Protein AF-A0A5B2VUS1-F1 (afdb_monomer_lite)

Sequence (107 aa):
GPGLLRALVTHRPDVAVVDVRLPPTFTDEGIRAAIEARAQVPGLPILVLSQYVEQLYARELLSDRAGGVGYMLKDRVSDVTQFVEAVRRVAGGRTAMDPEVISQLLA

Radius of gyration: 12.54 Å; chains: 1; bounding box: 28×36×29 Å

Structure (mmCIF, N/CA/C/O backbone):
data_AF-A0A5B2VUS1-F1
#
_entry.id   AF-A0A5B2VUS1-F1
#
loop_
_atom_site.group_PDB
_atom_site.id
_atom_site.type_symbol
_atom_site.label_atom_id
_atom_site.label_alt_id
_atom_site.label_comp_id
_atom_site.label_asym_id
_atom_site.label_entity_id
_atom_site.label_seq_id
_atom_site.pdbx_PDB_ins_code
_atom_site.Cartn_x
_atom_site.Cartn_y
_atom_site.Cartn_z
_atom_site.occupancy
_atom_site.B_iso_or_equiv
_atom_site.auth_seq_id
_atom_site.auth_comp_id
_atom_site.auth_asym_id
_atom_site.auth_atom_id
_atom_site.pdbx_PDB_model_num
ATOM 1 N N . GLY A 1 1 ? 4.815 -5.946 -9.754 1.00 72.88 1 GLY A N 1
ATOM 2 C CA . GLY A 1 1 ? 5.215 -6.794 -10.900 1.00 72.88 1 GLY A CA 1
ATOM 3 C C . GLY A 1 1 ? 4.182 -7.880 -11.208 1.00 72.88 1 GLY A C 1
ATOM 4 O O . GLY A 1 1 ? 3.244 -8.038 -10.429 1.00 72.88 1 GLY A O 1
ATOM 5 N N . PRO A 1 2 ? 4.350 -8.666 -12.292 1.00 81.69 2 PRO A N 1
ATOM 6 C CA . PRO A 1 2 ? 3.355 -9.644 -12.772 1.00 81.69 2 PRO A CA 1
ATOM 7 C C . PRO A 1 2 ? 2.995 -10.758 -11.776 1.00 81.69 2 PRO A C 1
ATOM 9 O O . PRO A 1 2 ? 1.859 -11.230 -11.752 1.00 81.69 2 PRO A O 1
ATOM 12 N N . GLY A 1 3 ? 3.950 -11.177 -10.937 1.00 93.31 3 GLY A N 1
ATOM 13 C CA . GLY A 1 3 ? 3.708 -12.173 -9.888 1.00 93.31 3 GLY A CA 1
ATOM 14 C C . GLY A 1 3 ? 2.748 -11.675 -8.804 1.00 93.31 3 GLY A C 1
ATOM 15 O O . GLY A 1 3 ? 1.853 -12.411 -8.399 1.00 93.31 3 GLY A O 1
ATOM 16 N N . LEU A 1 4 ? 2.882 -10.405 -8.400 1.00 96.56 4 LEU A N 1
ATOM 17 C CA . LEU A 1 4 ? 2.002 -9.784 -7.408 1.00 96.56 4 LEU A CA 1
ATOM 18 C C . LEU A 1 4 ? 0.561 -9.705 -7.917 1.00 96.56 4 LEU A C 1
ATOM 20 O O . LEU A 1 4 ? -0.342 -10.153 -7.221 1.00 96.56 4 LEU A O 1
ATOM 24 N N . LEU A 1 5 ? 0.352 -9.193 -9.137 1.00 97.50 5 LEU A N 1
ATOM 25 C CA . LEU A 1 5 ? -0.985 -9.102 -9.735 1.00 97.50 5 LEU A CA 1
ATOM 26 C C . LEU A 1 5 ? -1.689 -10.465 -9.718 1.00 97.50 5 LEU A C 1
ATOM 28 O O . LEU A 1 5 ? -2.817 -10.588 -9.246 1.00 97.50 5 LEU A O 1
ATOM 32 N N . ARG A 1 6 ? -0.984 -11.511 -10.164 1.00 97.75 6 ARG A N 1
ATOM 33 C CA . ARG A 1 6 ? -1.512 -12.878 -10.162 1.00 97.75 6 ARG A CA 1
ATOM 34 C C . ARG A 1 6 ? -1.900 -13.338 -8.760 1.00 97.75 6 ARG A C 1
ATOM 36 O O . ARG A 1 6 ? -2.987 -13.882 -8.591 1.00 97.75 6 ARG A O 1
ATOM 43 N N . ALA A 1 7 ? -1.035 -13.121 -7.771 1.00 97.94 7 ALA A N 1
ATOM 44 C CA . ALA A 1 7 ? -1.302 -13.510 -6.390 1.00 97.94 7 ALA A CA 1
ATOM 45 C C . ALA A 1 7 ? -2.540 -12.793 -5.826 1.00 97.94 7 ALA A C 1
ATOM 47 O O . ALA A 1 7 ? -3.398 -13.443 -5.234 1.00 97.94 7 ALA A O 1
ATOM 48 N N . LEU A 1 8 ? -2.671 -11.485 -6.071 1.00 97.94 8 LEU A N 1
ATOM 49 C CA . LEU A 1 8 ? -3.805 -10.676 -5.616 1.00 97.94 8 LEU A CA 1
ATOM 50 C C . LEU A 1 8 ? -5.136 -11.164 -6.198 1.00 97.94 8 LEU A C 1
ATOM 52 O O . LEU A 1 8 ? -6.085 -11.405 -5.453 1.00 97.94 8 LEU A O 1
ATOM 56 N N . VAL A 1 9 ? -5.191 -11.368 -7.516 1.00 97.88 9 VAL A N 1
ATOM 57 C CA . VAL A 1 9 ? -6.412 -11.801 -8.217 1.00 97.88 9 VAL A CA 1
ATOM 58 C C . VAL A 1 9 ? -6.800 -13.239 -7.853 1.00 97.88 9 VAL A C 1
ATOM 60 O O . VAL A 1 9 ? -7.988 -13.561 -7.774 1.00 97.88 9 VAL A O 1
ATOM 63 N N . THR A 1 10 ? -5.805 -14.095 -7.598 1.00 98.12 10 THR A N 1
ATOM 64 C CA . THR A 1 10 ? -6.014 -15.516 -7.275 1.00 98.12 10 THR A CA 1
ATOM 65 C C . THR A 1 10 ? -6.447 -15.714 -5.827 1.00 98.12 10 THR A C 1
ATOM 67 O O . THR A 1 10 ? -7.420 -16.417 -5.573 1.00 98.12 10 THR A O 1
ATOM 70 N N . HIS A 1 11 ? -5.730 -15.114 -4.875 1.00 97.88 11 HIS A N 1
ATOM 71 C CA . HIS A 1 11 ? -5.946 -15.370 -3.451 1.00 97.88 11 HIS A CA 1
ATOM 72 C C . HIS A 1 11 ? -6.962 -14.432 -2.807 1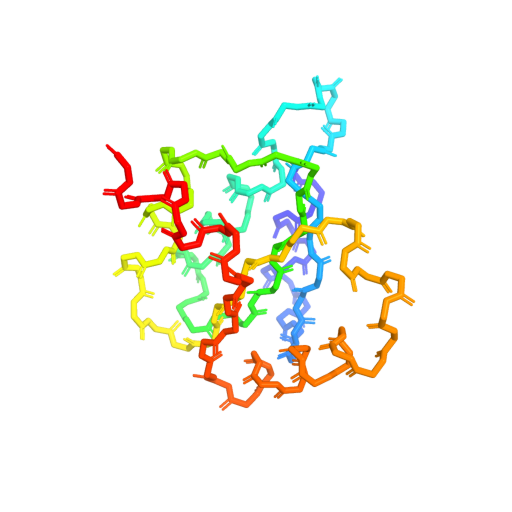.00 97.88 11 HIS A C 1
ATOM 74 O O . HIS A 1 11 ? -7.518 -14.804 -1.781 1.00 97.88 11 HIS A O 1
ATOM 80 N N . ARG A 1 12 ? -7.209 -13.250 -3.395 1.00 96.62 12 ARG A N 1
ATOM 81 C CA . ARG A 1 12 ? -8.181 -12.253 -2.910 1.00 96.62 12 ARG A CA 1
ATOM 82 C C . ARG A 1 12 ? -8.097 -12.045 -1.388 1.00 96.62 12 ARG A C 1
ATOM 84 O O . ARG A 1 12 ? -9.070 -12.312 -0.686 1.00 96.62 12 ARG A O 1
ATOM 91 N N . PRO A 1 13 ? -6.923 -11.642 -0.875 1.00 97.56 13 PRO A N 1
ATOM 92 C CA . PRO A 1 13 ? -6.709 -11.533 0.562 1.00 97.56 13 PRO A CA 1
ATOM 93 C C . PRO A 1 13 ? -7.646 -10.499 1.197 1.00 97.56 13 PRO A C 1
ATOM 95 O O . PRO A 1 13 ? -8.020 -9.519 0.553 1.00 97.56 13 PRO A O 1
ATOM 98 N N . ASP A 1 14 ? -7.926 -10.669 2.492 1.00 96.75 14 ASP A N 1
ATOM 99 C CA . ASP A 1 14 ? -8.674 -9.686 3.291 1.00 96.75 14 ASP A CA 1
ATOM 100 C C . ASP A 1 14 ? -7.974 -8.319 3.327 1.00 96.75 14 ASP A C 1
ATOM 102 O O . ASP A 1 14 ? -8.609 -7.281 3.492 1.00 96.75 14 ASP A O 1
ATOM 106 N N . VAL A 1 15 ? -6.646 -8.316 3.179 1.00 97.94 15 VAL A N 1
ATOM 107 C CA . VAL A 1 15 ? -5.830 -7.127 2.943 1.00 97.94 15 VAL A CA 1
ATOM 108 C C . VAL A 1 15 ? -4.492 -7.524 2.331 1.00 97.94 15 VAL A C 1
ATOM 110 O O . VAL A 1 15 ? -3.838 -8.462 2.787 1.00 97.94 15 VAL A O 1
ATOM 113 N N . ALA A 1 16 ? -4.059 -6.791 1.310 1.00 98.06 16 ALA A N 1
ATOM 114 C CA . ALA A 1 16 ? -2.707 -6.888 0.779 1.00 98.06 16 ALA A CA 1
ATOM 115 C C . ALA A 1 16 ? -1.853 -5.711 1.253 1.00 98.06 16 ALA A C 1
ATOM 117 O O . ALA A 1 16 ? -2.264 -4.559 1.132 1.00 98.06 16 ALA A O 1
ATOM 118 N N . VAL A 1 17 ? -0.643 -5.992 1.736 1.00 97.56 17 VAL A N 1
ATOM 119 C CA . VAL A 1 17 ? 0.375 -4.968 1.998 1.00 97.56 17 VAL A CA 1
ATOM 120 C C . VAL A 1 17 ? 1.385 -5.011 0.859 1.00 97.56 17 VAL A C 1
ATOM 122 O O . VAL A 1 17 ? 2.005 -6.047 0.618 1.00 97.56 17 VAL A O 1
ATOM 125 N N . VAL A 1 18 ? 1.514 -3.909 0.125 1.00 96.75 18 VAL A N 1
ATOM 126 C CA . VAL A 1 18 ? 2.236 -3.863 -1.151 1.00 96.75 18 VAL A CA 1
ATOM 127 C C . VAL A 1 18 ? 3.279 -2.758 -1.125 1.00 96.75 18 VAL A C 1
ATOM 129 O O . VAL A 1 18 ? 2.942 -1.597 -0.942 1.00 96.75 18 VAL A O 1
ATOM 132 N N . ASP A 1 19 ? 4.543 -3.097 -1.365 1.00 95.44 19 ASP A N 1
ATOM 133 C CA . ASP A 1 19 ? 5.571 -2.095 -1.662 1.00 95.44 19 ASP A CA 1
ATOM 134 C C . ASP A 1 19 ? 5.333 -1.494 -3.053 1.00 95.44 19 ASP A C 1
ATOM 136 O O . ASP A 1 19 ? 5.070 -2.238 -3.997 1.00 95.44 19 ASP A O 1
ATOM 140 N N . VAL A 1 20 ? 5.453 -0.173 -3.202 1.00 94.31 20 VAL A N 1
ATOM 141 C CA . VAL A 1 20 ? 5.397 0.517 -4.502 1.00 94.31 20 VAL A CA 1
ATOM 142 C C . VAL A 1 20 ? 6.489 0.020 -5.446 1.00 94.31 20 VAL A C 1
ATOM 144 O O . VAL A 1 20 ? 6.222 -0.237 -6.622 1.00 94.31 20 VAL A O 1
ATOM 147 N N . ARG A 1 21 ? 7.714 -0.112 -4.931 1.00 92.75 21 ARG A N 1
ATOM 148 C CA . ARG A 1 21 ? 8.916 -0.388 -5.722 1.00 92.75 21 ARG A CA 1
ATOM 149 C C . ARG A 1 21 ? 9.245 -1.868 -5.639 1.00 92.75 21 ARG A C 1
ATOM 151 O O . ARG A 1 21 ? 9.743 -2.346 -4.627 1.00 92.75 21 ARG A O 1
ATOM 158 N N . LEU A 1 22 ? 8.976 -2.596 -6.717 1.00 93.56 22 LEU A N 1
ATOM 159 C CA . LEU A 1 22 ? 9.264 -4.027 -6.830 1.00 93.56 22 LEU A CA 1
ATOM 160 C C . LEU A 1 22 ? 10.223 -4.278 -7.996 1.00 93.56 22 LEU A C 1
ATOM 162 O O . LEU A 1 22 ? 10.300 -3.442 -8.883 1.00 93.56 22 LEU A O 1
ATOM 166 N N . PRO A 1 23 ? 10.917 -5.425 -8.055 1.00 91.19 23 PRO A N 1
ATOM 167 C CA . PRO A 1 23 ? 11.628 -5.823 -9.264 1.00 91.19 23 PRO A CA 1
ATOM 168 C C . PRO A 1 23 ? 10.701 -5.848 -10.504 1.00 91.19 23 PRO A C 1
ATOM 170 O O . PRO A 1 23 ? 9.507 -6.169 -10.369 1.00 91.19 23 PRO A O 1
ATOM 173 N N . PRO A 1 24 ? 11.248 -5.642 -11.720 1.00 92.19 24 PRO A N 1
ATOM 174 C CA . PRO A 1 24 ? 12.680 -5.551 -12.028 1.00 92.19 24 PRO A CA 1
ATOM 175 C C . PRO A 1 24 ? 13.297 -4.143 -11.967 1.00 92.19 24 PRO A C 1
ATOM 177 O O . PRO A 1 24 ? 14.510 -4.054 -11.794 1.00 92.19 24 PRO A O 1
ATOM 180 N N . THR A 1 25 ? 12.524 -3.065 -12.123 1.00 93.12 25 THR A N 1
ATOM 181 C CA . THR A 1 25 ? 13.049 -1.689 -12.187 1.00 93.12 25 THR A CA 1
ATOM 182 C C . THR A 1 25 ? 13.010 -0.964 -10.852 1.00 93.12 25 THR A C 1
ATOM 184 O O . THR A 1 25 ? 13.733 0.017 -10.697 1.00 93.12 25 THR A O 1
ATOM 187 N N . PHE A 1 26 ? 12.247 -1.461 -9.873 1.00 91.25 26 PHE A N 1
ATOM 188 C CA . PHE A 1 26 ? 12.124 -0.855 -8.543 1.00 91.25 26 PHE A CA 1
ATOM 189 C C . PHE A 1 26 ? 11.610 0.590 -8.609 1.00 91.25 26 PHE A C 1
ATOM 191 O O . PHE A 1 26 ? 12.102 1.465 -7.895 1.00 91.25 26 PHE A O 1
ATOM 198 N N . THR A 1 27 ? 10.612 0.841 -9.460 1.00 91.50 27 THR A N 1
ATOM 199 C CA . THR A 1 27 ? 10.041 2.176 -9.695 1.00 91.50 27 THR A CA 1
ATOM 200 C C . THR A 1 27 ? 8.594 2.281 -9.226 1.00 91.50 27 THR A C 1
ATOM 202 O O . THR A 1 27 ? 8.307 3.015 -8.287 1.00 91.50 27 THR A O 1
ATOM 205 N N . ASP A 1 28 ? 7.676 1.552 -9.851 1.00 92.69 28 ASP A N 1
ATOM 206 C CA . ASP A 1 28 ? 6.227 1.722 -9.665 1.00 92.69 28 ASP A CA 1
ATOM 207 C C . ASP A 1 28 ? 5.435 0.418 -9.866 1.00 92.69 28 ASP A C 1
ATOM 209 O O . ASP A 1 28 ? 4.200 0.393 -9.854 1.00 92.69 28 ASP A O 1
ATOM 213 N N . GLU A 1 29 ? 6.124 -0.709 -10.036 1.00 94.56 29 GLU A N 1
ATOM 214 C CA . GLU A 1 29 ? 5.498 -1.951 -10.467 1.00 94.56 29 GLU A CA 1
ATOM 215 C C . GLU A 1 29 ? 4.557 -2.544 -9.419 1.00 94.56 29 GLU A C 1
ATOM 217 O O . GLU A 1 29 ? 3.720 -3.388 -9.755 1.00 94.56 29 GLU A O 1
ATOM 222 N N . GLY A 1 30 ? 4.725 -2.190 -8.146 1.00 95.50 30 GLY A N 1
ATOM 223 C CA . GLY A 1 30 ? 3.840 -2.603 -7.066 1.00 95.50 30 GLY A CA 1
ATOM 224 C C . GLY A 1 30 ? 2.524 -1.844 -7.067 1.00 95.50 30 GLY A C 1
ATOM 225 O O . GLY A 1 30 ? 1.467 -2.475 -7.086 1.00 95.50 30 GLY A O 1
ATOM 226 N N . ILE A 1 31 ? 2.571 -0.510 -7.140 1.00 94.56 31 ILE A N 1
ATOM 227 C CA . ILE A 1 31 ? 1.351 0.309 -7.158 1.00 94.56 31 ILE A CA 1
ATOM 228 C C . ILE A 1 31 ? 0.551 0.107 -8.446 1.00 94.56 31 ILE A C 1
ATOM 230 O O . ILE A 1 31 ? -0.666 -0.042 -8.389 1.00 94.56 31 ILE A O 1
ATOM 234 N N . ARG A 1 32 ? 1.220 -0.039 -9.595 1.00 95.19 32 ARG A N 1
ATOM 235 C CA . ARG A 1 32 ? 0.548 -0.389 -10.855 1.00 95.19 32 ARG A CA 1
ATOM 236 C C . ARG A 1 32 ? -0.142 -1.747 -10.783 1.00 95.19 32 ARG A C 1
ATOM 238 O O . ARG A 1 32 ? -1.270 -1.888 -11.238 1.00 95.19 32 ARG A O 1
ATOM 245 N N . ALA A 1 33 ? 0.514 -2.745 -10.186 1.00 96.50 33 ALA A N 1
ATOM 246 C CA . ALA A 1 33 ? -0.096 -4.059 -9.988 1.00 96.50 33 ALA A CA 1
ATOM 247 C C . ALA A 1 33 ? -1.280 -4.007 -9.011 1.00 96.50 33 ALA A C 1
ATOM 249 O O . ALA A 1 33 ? -2.236 -4.752 -9.197 1.00 96.50 33 ALA A O 1
ATOM 250 N N . ALA A 1 34 ? -1.234 -3.140 -7.997 1.00 95.88 34 ALA A N 1
ATOM 251 C CA . ALA A 1 34 ? -2.345 -2.919 -7.077 1.00 95.88 34 ALA A CA 1
ATOM 252 C C . ALA A 1 34 ? -3.555 -2.273 -7.772 1.00 95.88 34 ALA A C 1
ATOM 254 O O . ALA A 1 34 ? -4.675 -2.753 -7.601 1.00 95.88 34 ALA A O 1
ATOM 255 N N . ILE A 1 35 ? -3.329 -1.231 -8.579 1.00 95.06 35 ILE A N 1
ATOM 256 C CA . ILE A 1 35 ? -4.373 -0.561 -9.372 1.00 95.06 35 ILE A CA 1
ATOM 257 C C . ILE A 1 35 ? -5.020 -1.557 -10.341 1.00 95.06 35 ILE A C 1
ATOM 259 O O . ILE A 1 35 ? -6.237 -1.730 -10.335 1.00 95.06 35 ILE A O 1
ATOM 263 N N . GLU A 1 36 ? -4.205 -2.292 -11.101 1.00 96.06 36 GLU A N 1
ATOM 264 C CA . GLU A 1 36 ? -4.685 -3.317 -12.033 1.00 96.06 36 GLU A CA 1
ATOM 265 C C . GLU A 1 36 ? -5.461 -4.433 -11.312 1.00 96.06 36 GLU A C 1
ATOM 267 O O . GLU A 1 36 ? -6.527 -4.853 -11.759 1.00 96.06 36 GLU A O 1
ATOM 272 N N . ALA A 1 37 ? -4.978 -4.894 -10.153 1.00 96.62 37 ALA A N 1
ATOM 273 C CA . ALA A 1 37 ? -5.677 -5.911 -9.370 1.00 96.62 37 ALA A CA 1
ATOM 274 C C . ALA A 1 37 ? -7.059 -5.432 -8.908 1.00 96.62 37 ALA A C 1
ATOM 276 O O . ALA A 1 37 ? -7.999 -6.224 -8.900 1.00 96.62 37 ALA A O 1
ATOM 277 N N . ARG A 1 38 ? -7.202 -4.150 -8.556 1.00 95.75 38 ARG A N 1
ATOM 278 C CA . ARG A 1 38 ? -8.488 -3.555 -8.163 1.00 95.75 38 ARG A CA 1
ATOM 279 C C . ARG A 1 38 ? -9.429 -3.333 -9.340 1.00 95.75 38 ARG A C 1
ATOM 281 O O . ARG A 1 38 ? -10.633 -3.500 -9.175 1.00 95.75 38 ARG A O 1
ATOM 288 N N . ALA A 1 39 ? -8.900 -3.049 -10.529 1.00 94.94 39 ALA A N 1
ATOM 289 C CA . ALA A 1 39 ? -9.704 -3.027 -11.748 1.00 94.94 39 ALA A CA 1
ATOM 290 C C . ALA A 1 39 ? -10.318 -4.410 -12.048 1.00 94.94 39 ALA A C 1
ATOM 292 O O . ALA A 1 39 ? -11.467 -4.499 -12.479 1.00 94.94 39 ALA A O 1
ATOM 293 N N . GLN A 1 40 ? -9.583 -5.495 -11.772 1.00 96.25 40 GLN A N 1
ATOM 294 C CA . GLN A 1 40 ? -10.059 -6.874 -11.963 1.00 96.25 40 GLN A CA 1
ATOM 295 C C . GLN A 1 40 ? -10.890 -7.411 -10.787 1.00 96.25 40 GLN A C 1
ATOM 297 O O . GLN A 1 40 ? -11.770 -8.253 -10.977 1.00 96.25 40 GLN A O 1
ATOM 302 N N . VAL A 1 41 ? -10.613 -6.945 -9.569 1.00 96.00 41 VAL A N 1
ATOM 303 C CA . VAL A 1 41 ? -11.301 -7.328 -8.331 1.00 96.00 41 VAL A CA 1
ATOM 304 C C . VAL A 1 41 ? -11.744 -6.051 -7.604 1.00 96.00 41 VAL A C 1
ATOM 306 O O . VAL A 1 41 ? -11.049 -5.585 -6.693 1.00 96.00 41 VAL A O 1
ATOM 309 N N . PRO A 1 42 ? -12.897 -5.468 -7.987 1.00 94.62 42 PRO A N 1
ATOM 310 C CA . PRO A 1 42 ? -13.406 -4.258 -7.354 1.00 94.62 42 PRO A CA 1
ATOM 311 C C . PRO A 1 42 ? -13.571 -4.446 -5.847 1.00 94.62 42 PRO A C 1
ATOM 313 O O . PRO A 1 42 ? -14.142 -5.439 -5.394 1.00 94.62 42 PRO A O 1
ATOM 316 N N . GLY A 1 43 ? -13.077 -3.492 -5.061 1.00 94.00 43 GLY A N 1
ATOM 317 C CA . GLY A 1 43 ? -13.146 -3.570 -3.602 1.00 94.00 43 GLY A CA 1
ATOM 318 C C . GLY A 1 43 ? -11.968 -4.264 -2.922 1.00 94.00 43 GLY A C 1
ATOM 319 O O . GLY A 1 43 ? -11.944 -4.279 -1.692 1.00 94.00 43 GLY A O 1
ATOM 320 N N . LEU A 1 44 ? -11.001 -4.810 -3.675 1.00 97.19 44 LEU A N 1
ATOM 321 C CA . LEU A 1 44 ? -9.842 -5.503 -3.107 1.00 97.19 44 LEU A CA 1
ATOM 322 C C . LEU A 1 44 ? -9.077 -4.591 -2.122 1.00 97.19 44 LEU A C 1
ATOM 324 O O . LEU A 1 44 ? -8.561 -3.548 -2.549 1.00 97.19 44 LEU A O 1
ATOM 328 N N . PRO A 1 45 ? -8.971 -4.959 -0.828 1.00 97.56 45 PRO A N 1
ATOM 329 C CA . PRO A 1 45 ? -8.339 -4.099 0.163 1.00 97.56 45 PRO A CA 1
ATOM 330 C C . PRO A 1 45 ? -6.814 -4.090 0.028 1.00 97.56 45 PRO A C 1
ATOM 332 O O . PRO A 1 45 ? -6.164 -5.134 0.119 1.00 97.56 45 PRO A O 1
ATOM 335 N N . ILE A 1 46 ? -6.226 -2.908 -0.178 1.00 97.62 46 ILE A N 1
ATOM 336 C CA . ILE A 1 46 ? -4.777 -2.763 -0.392 1.00 97.62 46 ILE A CA 1
ATOM 337 C C . ILE A 1 46 ? -4.213 -1.617 0.446 1.00 97.62 46 ILE A C 1
ATOM 339 O O . ILE A 1 46 ? -4.692 -0.489 0.364 1.00 97.62 46 ILE A O 1
ATOM 343 N N . LEU A 1 47 ? -3.162 -1.902 1.215 1.00 97.38 47 LEU A N 1
ATOM 344 C CA . LEU A 1 47 ? -2.294 -0.925 1.863 1.00 97.38 47 LEU A CA 1
ATOM 345 C C . LEU A 1 47 ? -0.971 -0.843 1.095 1.00 97.38 47 LEU A C 1
ATOM 347 O O . LEU A 1 47 ? -0.183 -1.788 1.093 1.00 97.38 47 LEU A O 1
ATOM 351 N N . VAL A 1 48 ? -0.719 0.295 0.462 1.00 96.38 48 VAL A N 1
ATOM 352 C CA . VAL A 1 48 ? 0.530 0.567 -0.246 1.00 96.38 48 VAL A CA 1
ATOM 353 C C . VAL A 1 48 ? 1.561 1.172 0.706 1.00 96.38 48 VAL A C 1
ATOM 355 O O . VAL A 1 48 ? 1.255 2.091 1.465 1.00 96.38 48 VAL A O 1
ATOM 358 N N . LEU A 1 49 ? 2.790 0.664 0.645 1.00 95.69 49 LEU A N 1
ATOM 359 C CA . LEU A 1 49 ? 3.957 1.157 1.364 1.00 95.69 49 LEU A CA 1
ATOM 360 C C . LEU A 1 49 ? 4.925 1.810 0.386 1.00 95.69 49 LEU A C 1
ATOM 362 O O . LEU A 1 49 ? 5.318 1.186 -0.600 1.00 95.69 49 LEU A O 1
ATOM 366 N N . SER A 1 50 ? 5.370 3.028 0.679 1.00 91.44 50 SER A N 1
ATOM 367 C CA . SER A 1 50 ? 6.354 3.705 -0.166 1.00 91.44 50 SER A CA 1
ATOM 368 C C . SER A 1 50 ? 7.435 4.421 0.623 1.00 91.44 50 SER A C 1
ATOM 370 O O . SER A 1 50 ? 7.213 4.865 1.741 1.00 91.44 50 SER A O 1
ATOM 372 N N . GLN A 1 51 ? 8.613 4.563 0.027 1.00 90.19 51 GLN A N 1
ATOM 373 C CA . GLN A 1 51 ? 9.647 5.450 0.562 1.00 90.19 51 GLN A CA 1
ATOM 374 C C . GLN A 1 51 ? 9.343 6.926 0.248 1.00 90.19 51 GLN A C 1
ATOM 376 O O . GLN A 1 51 ? 9.651 7.796 1.052 1.00 90.19 51 GLN A O 1
ATOM 381 N N . TYR A 1 52 ? 8.696 7.195 -0.894 1.00 85.94 52 TYR A N 1
ATOM 382 C CA . TYR A 1 52 ? 8.302 8.531 -1.362 1.00 85.94 52 TYR A CA 1
ATOM 383 C C . TYR A 1 52 ? 6.916 8.484 -2.020 1.00 85.94 52 TYR A C 1
ATOM 385 O O . TYR A 1 52 ? 6.466 7.426 -2.464 1.00 85.94 52 TYR A O 1
ATOM 393 N N . VAL A 1 53 ? 6.199 9.602 -2.094 1.00 84.62 53 VAL A N 1
ATOM 394 C CA . VAL A 1 53 ? 4.859 9.613 -2.699 1.00 84.62 53 VAL A CA 1
ATOM 395 C C . VAL A 1 53 ? 4.959 9.590 -4.224 1.00 84.62 53 VAL A C 1
ATOM 397 O O . VAL A 1 53 ? 5.436 10.542 -4.836 1.00 84.62 53 VAL A O 1
ATOM 400 N N . GLU A 1 54 ? 4.450 8.529 -4.850 1.00 87.25 54 GLU A N 1
ATOM 401 C CA . GLU A 1 54 ? 4.296 8.460 -6.305 1.00 87.25 54 GLU A CA 1
ATOM 402 C C . GLU A 1 54 ? 2.965 9.125 -6.693 1.00 87.25 54 GLU A C 1
ATOM 404 O O . GLU A 1 54 ? 1.934 8.462 -6.829 1.00 87.25 54 GLU A O 1
ATOM 409 N N . GLN A 1 55 ? 2.964 10.459 -6.807 1.00 85.12 55 GLN A N 1
ATOM 410 C CA . GLN A 1 55 ? 1.739 11.275 -6.868 1.00 85.12 55 GLN A CA 1
ATOM 411 C C . GLN A 1 55 ? 0.744 10.836 -7.952 1.00 85.12 55 GLN A C 1
ATOM 413 O O . GLN A 1 55 ? -0.458 10.777 -7.687 1.00 85.12 55 GLN A O 1
ATOM 418 N N . LEU A 1 56 ? 1.230 10.516 -9.158 1.00 84.81 56 LEU A N 1
ATOM 419 C CA . LEU A 1 56 ? 0.383 10.117 -10.287 1.00 84.81 56 LEU A CA 1
ATOM 420 C C . LEU A 1 56 ? -0.475 8.893 -9.930 1.00 84.81 56 LEU A C 1
ATOM 422 O O . LEU A 1 56 ? -1.696 8.927 -10.068 1.00 84.81 56 LEU A O 1
ATOM 426 N N . TYR A 1 57 ? 0.159 7.851 -9.396 1.00 86.62 57 TYR A N 1
ATOM 427 C CA . TYR A 1 57 ? -0.502 6.590 -9.068 1.00 86.62 57 TYR A CA 1
ATOM 428 C C . TYR A 1 57 ? -1.229 6.627 -7.725 1.00 86.62 57 TYR A C 1
ATOM 430 O O . TYR A 1 57 ? -2.256 5.972 -7.563 1.00 86.62 57 TYR A O 1
ATOM 438 N N . ALA A 1 58 ? -0.742 7.412 -6.760 1.00 85.38 58 ALA A N 1
ATOM 439 C CA . ALA A 1 58 ? -1.439 7.621 -5.496 1.00 85.38 58 ALA A CA 1
ATOM 440 C C . ALA A 1 58 ? -2.830 8.225 -5.740 1.00 85.38 58 ALA A C 1
ATOM 442 O O . ALA A 1 58 ? -3.815 7.752 -5.180 1.00 85.38 58 ALA A O 1
ATOM 443 N N . ARG A 1 59 ? -2.939 9.219 -6.631 1.00 87.94 59 ARG A N 1
ATOM 444 C CA . ARG A 1 59 ? -4.233 9.820 -6.995 1.00 87.94 59 ARG A CA 1
ATOM 445 C C . ARG A 1 59 ? -5.152 8.830 -7.696 1.00 87.94 59 ARG A C 1
ATOM 447 O O . ARG A 1 59 ? -6.344 8.820 -7.402 1.00 87.94 59 ARG A O 1
ATOM 454 N N . GLU A 1 60 ? -4.620 8.005 -8.590 1.00 89.44 60 GLU A N 1
ATOM 455 C CA . GLU A 1 60 ? -5.392 6.968 -9.278 1.00 89.44 60 GLU A CA 1
ATOM 456 C C . GLU A 1 60 ? -5.953 5.940 -8.287 1.00 89.44 60 GLU A C 1
ATOM 458 O O . GLU A 1 60 ? -7.163 5.722 -8.244 1.00 89.44 60 GLU A O 1
ATOM 463 N N . LEU A 1 61 ? -5.101 5.404 -7.408 1.00 86.62 61 LEU A N 1
ATOM 464 C CA . LEU A 1 61 ? -5.496 4.446 -6.375 1.00 86.62 61 LEU A CA 1
ATOM 465 C C . LEU A 1 61 ? -6.555 5.020 -5.417 1.00 86.62 61 LEU A C 1
ATOM 467 O O . LEU A 1 61 ? -7.449 4.299 -4.987 1.00 86.62 61 LEU A O 1
ATOM 471 N N . LEU A 1 62 ? -6.470 6.313 -5.091 1.00 83.81 62 LEU A N 1
ATOM 472 C CA . LEU A 1 62 ? -7.414 6.999 -4.198 1.00 83.81 62 LEU A CA 1
ATOM 473 C C . LEU A 1 62 ? -8.711 7.438 -4.881 1.00 83.81 62 LEU A C 1
ATOM 475 O O . LEU A 1 62 ? -9.706 7.697 -4.203 1.00 83.81 62 LEU A O 1
ATOM 479 N N . SER A 1 63 ? -8.703 7.563 -6.206 1.00 85.81 63 SER A N 1
ATOM 480 C CA . SER A 1 63 ? -9.903 7.907 -6.973 1.00 85.81 63 SER A CA 1
ATOM 481 C C . SER A 1 63 ? -10.888 6.738 -7.018 1.00 85.81 63 SER A C 1
ATOM 483 O O . SER A 1 63 ? -12.095 6.954 -7.149 1.00 85.81 63 SER A O 1
ATOM 485 N N . ASP A 1 64 ? -10.390 5.511 -6.858 1.00 81.06 64 ASP A N 1
ATOM 486 C CA . ASP A 1 64 ? -11.209 4.321 -6.699 1.00 81.06 64 ASP A CA 1
ATOM 487 C C . ASP A 1 64 ? -11.852 4.277 -5.301 1.00 81.06 64 ASP A C 1
ATOM 489 O O . ASP A 1 64 ? -11.189 4.166 -4.269 1.00 81.06 64 ASP A O 1
ATOM 493 N N . ARG A 1 65 ? -13.186 4.355 -5.277 1.00 79.00 65 ARG A N 1
ATOM 494 C CA . ARG A 1 65 ? -13.990 4.368 -4.047 1.00 79.00 65 ARG A CA 1
ATOM 495 C C . ARG A 1 65 ? -14.467 2.983 -3.605 1.00 79.00 65 ARG A C 1
ATOM 497 O O . ARG A 1 65 ? -15.194 2.890 -2.616 1.00 79.00 65 ARG A O 1
ATOM 504 N N . ALA A 1 66 ? -14.125 1.919 -4.327 1.00 84.50 66 ALA A N 1
ATOM 505 C CA . ALA A 1 66 ? -14.565 0.574 -3.987 1.00 84.50 66 ALA A CA 1
ATOM 506 C C . ALA A 1 66 ? -13.663 -0.041 -2.902 1.00 84.50 66 ALA A C 1
ATOM 508 O O . ALA A 1 66 ? -12.499 -0.331 -3.142 1.00 84.50 66 ALA A O 1
ATOM 509 N N . GLY A 1 67 ? -14.192 -0.313 -1.707 1.00 90.50 67 GLY A N 1
ATOM 510 C CA . GLY A 1 67 ? -13.451 -1.009 -0.643 1.00 90.50 67 GLY A CA 1
ATOM 511 C C . GLY A 1 67 ? -12.294 -0.210 -0.024 1.00 90.50 67 GLY A C 1
ATOM 512 O O . GLY A 1 67 ? -12.177 1.002 -0.197 1.00 90.50 67 GLY A O 1
ATOM 513 N N . GLY A 1 68 ? -11.446 -0.894 0.750 1.00 94.75 68 GLY A N 1
ATOM 514 C CA . GLY A 1 68 ? -10.401 -0.255 1.557 1.00 94.75 68 GLY A CA 1
ATOM 515 C C . GLY A 1 68 ? -9.132 0.063 0.767 1.00 94.75 68 GLY A C 1
ATOM 516 O O . GLY A 1 68 ? -8.620 -0.786 0.041 1.00 94.75 68 GLY A O 1
ATOM 517 N N . VAL A 1 69 ? -8.589 1.267 0.943 1.00 95.75 69 VAL A N 1
ATOM 518 C CA . VAL A 1 69 ? -7.296 1.685 0.373 1.00 95.75 69 VAL A CA 1
ATOM 519 C C . VAL A 1 69 ? -6.463 2.337 1.455 1.00 95.75 69 VAL A C 1
ATOM 521 O O . VAL A 1 69 ? -6.954 3.187 2.193 1.00 95.75 69 VAL A O 1
ATOM 524 N N . GLY A 1 70 ? -5.184 2.007 1.528 1.00 94.75 70 GLY A N 1
ATOM 525 C CA . GLY A 1 70 ? -4.246 2.774 2.324 1.00 94.75 70 GLY A CA 1
ATOM 526 C C . GLY A 1 70 ? -2.983 3.131 1.569 1.00 94.75 70 GLY A C 1
ATOM 527 O O . GLY A 1 70 ? -2.569 2.417 0.658 1.00 94.75 70 GLY A O 1
ATOM 528 N N . TYR A 1 71 ? -2.363 4.228 1.987 1.00 95.19 71 TYR A N 1
ATOM 529 C CA . TYR A 1 71 ? -1.051 4.655 1.526 1.00 95.19 71 TYR A CA 1
ATOM 530 C C . TYR A 1 71 ? -0.250 5.136 2.736 1.00 95.19 71 TYR A C 1
ATOM 532 O O . TYR A 1 71 ? -0.657 6.072 3.429 1.00 95.19 71 TYR A O 1
ATOM 540 N N . MET A 1 72 ? 0.884 4.491 2.994 1.00 95.00 72 MET A N 1
ATOM 541 C CA . MET A 1 72 ? 1.731 4.757 4.152 1.00 95.00 72 MET A CA 1
ATOM 542 C C . MET A 1 72 ? 3.204 4.856 3.751 1.00 95.00 72 MET A C 1
ATOM 544 O O . MET A 1 72 ? 3.688 4.109 2.898 1.00 95.00 72 MET A O 1
ATOM 548 N N . LEU A 1 73 ? 3.930 5.780 4.381 1.00 94.06 73 LEU A N 1
ATOM 549 C CA . LEU A 1 73 ? 5.378 5.872 4.217 1.00 94.06 73 LEU A CA 1
ATOM 550 C C . LEU A 1 73 ? 6.087 4.763 5.001 1.00 94.06 73 LEU A C 1
ATOM 552 O O . LEU A 1 73 ? 5.697 4.438 6.119 1.00 94.06 73 LEU A O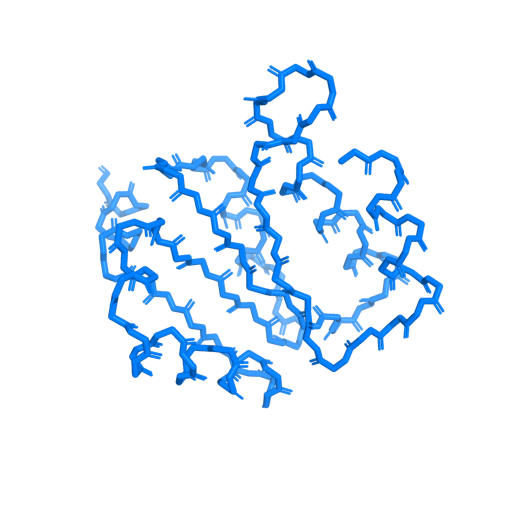 1
ATOM 556 N N . LYS A 1 74 ? 7.157 4.196 4.442 1.00 93.56 74 LYS A N 1
ATOM 557 C CA . LYS A 1 74 ? 7.917 3.096 5.061 1.00 93.56 74 LYS A CA 1
ATOM 558 C C . LYS A 1 74 ? 8.482 3.465 6.430 1.00 93.56 74 LYS A C 1
ATOM 560 O O . LYS A 1 74 ? 8.473 2.623 7.322 1.00 93.56 74 LYS A O 1
ATOM 565 N N . ASP A 1 75 ? 8.868 4.720 6.633 1.00 91.38 75 ASP A N 1
ATOM 566 C CA . ASP A 1 75 ? 9.362 5.208 7.926 1.00 91.38 75 ASP A CA 1
ATOM 567 C C . ASP A 1 75 ? 8.319 5.039 9.043 1.00 91.38 75 ASP A C 1
ATOM 569 O O . ASP A 1 75 ? 8.669 4.813 10.200 1.00 91.38 75 ASP A O 1
ATOM 573 N N . ARG A 1 76 ? 7.026 5.062 8.698 1.00 88.62 76 ARG A N 1
ATOM 574 C CA . ARG A 1 76 ? 5.906 4.910 9.641 1.00 88.62 76 ARG A CA 1
ATOM 575 C C . ARG A 1 76 ? 5.634 3.470 10.031 1.00 88.62 76 ARG A C 1
ATOM 577 O O . ARG A 1 76 ? 5.034 3.232 11.067 1.00 88.62 76 ARG A O 1
ATOM 584 N N . VAL A 1 77 ? 6.127 2.506 9.257 1.00 85.69 77 VAL A N 1
ATOM 585 C CA . VAL A 1 77 ? 6.012 1.077 9.590 1.00 85.69 77 VAL A CA 1
ATOM 586 C C . VAL A 1 77 ? 6.785 0.742 10.872 1.00 85.69 77 VAL A C 1
ATOM 588 O O . VAL A 1 77 ? 6.458 -0.229 11.551 1.00 85.69 77 VAL A O 1
ATOM 591 N N . SER A 1 78 ? 7.780 1.562 11.235 1.00 88.56 78 SER A N 1
ATOM 592 C CA . SER A 1 78 ? 8.499 1.439 12.508 1.00 88.56 78 SER A CA 1
ATOM 593 C C . SER A 1 78 ? 7.598 1.664 13.733 1.00 88.56 78 SER A C 1
ATOM 595 O O . SER A 1 78 ? 7.847 1.075 14.786 1.00 88.56 78 SER A O 1
ATOM 597 N N . ASP A 1 79 ? 6.508 2.425 13.585 1.00 93.12 79 ASP A N 1
ATOM 598 C CA . ASP A 1 79 ? 5.413 2.464 14.551 1.00 93.12 79 ASP A CA 1
ATOM 599 C C . ASP A 1 79 ? 4.454 1.296 14.273 1.00 93.12 79 ASP A C 1
ATOM 601 O O . ASP A 1 79 ? 3.499 1.379 13.496 1.00 93.12 79 ASP A O 1
ATOM 605 N N . VAL A 1 80 ? 4.737 0.164 14.919 1.00 93.81 80 VAL A N 1
ATOM 606 C CA . VAL A 1 80 ? 3.982 -1.083 14.735 1.00 93.81 80 VAL A CA 1
ATOM 607 C C . VAL A 1 80 ? 2.502 -0.910 15.079 1.00 93.81 80 VAL A C 1
ATOM 609 O O . VAL A 1 80 ? 1.648 -1.502 14.418 1.00 93.81 80 VAL A O 1
ATOM 612 N N . THR A 1 81 ? 2.178 -0.097 16.088 1.00 95.12 81 THR A N 1
ATOM 613 C CA . THR A 1 81 ? 0.787 0.144 16.488 1.00 95.12 81 THR A CA 1
ATOM 614 C C . THR A 1 81 ? 0.045 0.849 15.362 1.00 95.12 81 THR A C 1
ATOM 616 O O . THR A 1 81 ? -0.992 0.358 14.909 1.00 95.12 81 THR A O 1
ATOM 619 N N . GLN A 1 82 ? 0.617 1.938 14.846 1.00 93.75 82 GLN A N 1
ATOM 620 C CA . GLN A 1 8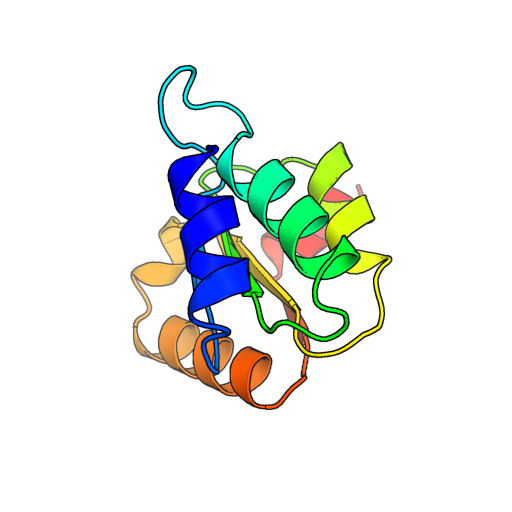2 ? 0.037 2.696 13.740 1.00 93.75 82 GLN A CA 1
ATOM 621 C C . GLN A 1 82 ? -0.095 1.843 12.469 1.00 93.75 82 GLN A C 1
ATOM 623 O O . GLN A 1 82 ? -1.128 1.877 11.793 1.00 93.75 82 GLN A O 1
ATOM 628 N N . PHE A 1 83 ? 0.924 1.042 12.152 1.00 96.19 83 PHE A N 1
ATOM 629 C CA . PHE A 1 83 ? 0.897 0.139 11.005 1.00 96.19 83 PHE A CA 1
ATOM 630 C C . PHE A 1 83 ? -0.232 -0.896 11.114 1.00 96.19 83 PHE A C 1
ATOM 632 O O . PHE A 1 83 ? -1.025 -1.056 10.182 1.00 96.19 83 PHE A O 1
ATOM 639 N N . VAL A 1 84 ? -0.365 -1.565 12.262 1.00 97.25 84 VAL A N 1
ATOM 640 C CA . VAL A 1 84 ? -1.420 -2.566 12.487 1.00 97.25 84 VAL A CA 1
ATOM 641 C C . VAL A 1 84 ? -2.811 -1.931 12.439 1.00 97.25 84 VAL A C 1
ATOM 643 O O . VAL A 1 84 ? -3.739 -2.521 11.877 1.00 97.25 84 VAL A O 1
ATOM 646 N N . GLU A 1 85 ? -2.978 -0.727 12.987 1.00 96.88 85 GLU A N 1
ATOM 647 C CA . GLU A 1 85 ? -4.233 0.019 12.879 1.00 96.88 85 GLU A CA 1
ATOM 648 C C . GLU A 1 85 ? -4.590 0.339 11.425 1.00 96.88 85 GLU A C 1
ATOM 650 O O . GLU A 1 85 ? -5.742 0.146 11.024 1.00 96.88 85 GLU A O 1
ATOM 655 N N . ALA A 1 86 ? -3.616 0.760 10.613 1.00 96.94 86 ALA A N 1
ATOM 656 C CA . ALA A 1 86 ? -3.823 1.015 9.191 1.00 96.94 86 ALA A CA 1
ATOM 657 C C . ALA A 1 86 ? -4.236 -0.257 8.437 1.00 96.94 86 ALA A C 1
ATOM 659 O O . ALA A 1 86 ? -5.225 -0.233 7.703 1.00 96.94 86 ALA A O 1
ATOM 660 N N . VAL A 1 87 ? -3.556 -1.384 8.677 1.00 98.00 87 VAL A N 1
ATOM 661 C CA . VAL A 1 87 ? -3.904 -2.686 8.081 1.00 98.00 87 VAL A CA 1
ATOM 662 C C . VAL A 1 87 ? -5.340 -3.0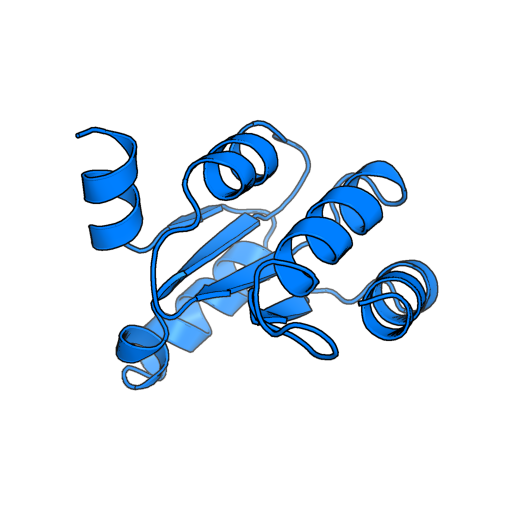83 8.435 1.00 98.00 87 VAL A C 1
ATOM 664 O O . VAL A 1 87 ? -6.132 -3.391 7.546 1.00 98.00 87 VAL A O 1
ATOM 667 N N . ARG A 1 88 ? -5.720 -3.015 9.719 1.00 98.00 88 ARG A N 1
ATOM 668 C CA . ARG A 1 88 ? -7.087 -3.337 10.174 1.00 98.00 88 ARG A CA 1
ATOM 669 C C . ARG A 1 88 ? -8.134 -2.397 9.585 1.00 98.00 88 ARG A C 1
ATOM 671 O O . ARG A 1 88 ? -9.254 -2.813 9.294 1.00 98.00 88 ARG A O 1
ATOM 678 N N . ARG A 1 89 ? -7.797 -1.117 9.427 1.00 97.31 89 ARG A N 1
ATOM 679 C CA . ARG A 1 89 ? -8.686 -0.117 8.832 1.00 97.31 89 ARG A CA 1
ATOM 680 C C . ARG A 1 89 ? -8.966 -0.438 7.367 1.00 97.31 89 ARG A C 1
ATOM 682 O O . ARG A 1 89 ? -10.137 -0.462 6.994 1.00 97.31 89 ARG A O 1
ATOM 689 N N . VAL A 1 90 ? -7.923 -0.748 6.597 1.00 97.75 90 VAL A N 1
ATOM 690 C CA . VAL A 1 90 ? -8.029 -1.149 5.187 1.00 97.75 90 VAL A CA 1
ATOM 691 C C . VAL A 1 90 ? -8.797 -2.458 5.044 1.00 97.75 90 VAL A C 1
ATOM 693 O O . VAL A 1 90 ? -9.746 -2.504 4.266 1.00 97.75 90 VAL A O 1
ATOM 696 N N . ALA A 1 91 ? -8.478 -3.474 5.850 1.00 97.69 91 ALA A N 1
ATOM 697 C CA . ALA A 1 91 ? -9.210 -4.743 5.863 1.00 97.69 91 ALA A CA 1
ATOM 698 C C . ALA A 1 91 ? -10.713 -4.553 6.151 1.00 97.69 91 ALA A C 1
ATOM 700 O O . ALA A 1 91 ? -11.559 -5.218 5.567 1.00 97.69 91 ALA A O 1
ATOM 701 N N . GLY A 1 92 ? -11.067 -3.584 7.004 1.00 96.50 92 GLY A N 1
ATOM 702 C CA . GLY A 1 92 ? -12.455 -3.196 7.275 1.00 96.50 92 GLY A CA 1
ATOM 703 C C . GLY A 1 92 ? -13.116 -2.332 6.193 1.00 96.50 92 GLY A C 1
ATOM 704 O O . GLY A 1 92 ? -14.134 -1.703 6.476 1.00 96.50 92 GLY A O 1
ATOM 705 N N . GLY A 1 93 ? -12.527 -2.222 4.998 1.00 94.81 93 GLY A N 1
ATOM 706 C CA . GLY A 1 93 ? -13.075 -1.457 3.875 1.00 94.81 93 GLY A CA 1
ATOM 707 C C . GLY A 1 93 ? -12.921 0.062 3.995 1.00 94.81 93 GLY A C 1
ATOM 708 O O . GL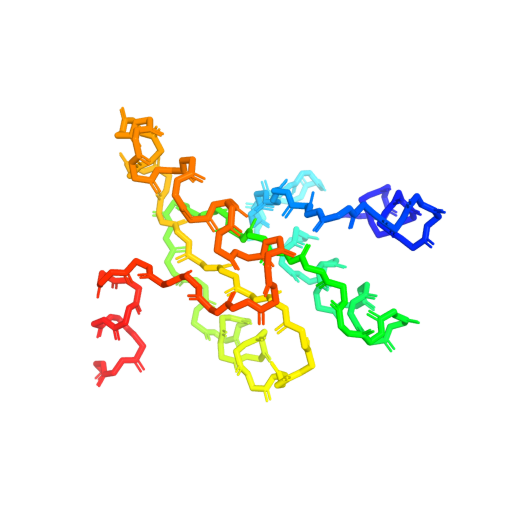Y A 1 93 ? -13.600 0.799 3.286 1.00 94.81 93 GLY A O 1
ATOM 709 N N . ARG A 1 94 ? -12.066 0.552 4.903 1.00 94.31 94 ARG A N 1
ATOM 710 C CA . ARG A 1 94 ? -11.873 1.990 5.153 1.00 94.31 94 ARG A CA 1
ATOM 711 C C . ARG A 1 94 ? -10.538 2.482 4.608 1.00 94.31 94 ARG A C 1
ATOM 713 O O . ARG A 1 94 ? -9.610 1.710 4.391 1.00 94.31 94 ARG A O 1
ATOM 720 N N . THR A 1 95 ? -10.426 3.796 4.453 1.00 93.12 95 THR A N 1
ATOM 721 C CA . THR A 1 95 ? -9.186 4.431 4.005 1.00 93.12 95 THR A CA 1
ATOM 722 C C . THR A 1 95 ? -8.189 4.626 5.152 1.00 93.12 95 THR A C 1
ATOM 724 O O . THR A 1 95 ? -8.595 5.017 6.250 1.00 93.12 95 THR A O 1
ATOM 727 N N . ALA A 1 96 ? -6.895 4.404 4.903 1.00 94.31 96 ALA A N 1
ATOM 728 C CA . ALA A 1 96 ? -5.798 4.704 5.831 1.00 94.31 96 ALA A CA 1
ATOM 729 C C . ALA A 1 96 ? -4.680 5.490 5.127 1.00 94.31 96 ALA A C 1
ATOM 731 O O . ALA A 1 96 ? -3.912 4.927 4.356 1.00 94.31 96 ALA A O 1
ATOM 732 N N . MET A 1 97 ? -4.585 6.790 5.396 1.00 92.19 97 MET A N 1
ATOM 733 C CA . MET A 1 97 ? -3.599 7.670 4.765 1.00 92.19 97 MET A CA 1
ATOM 734 C C . MET A 1 97 ? -2.608 8.182 5.791 1.00 92.19 97 MET A C 1
ATOM 736 O O . MET A 1 97 ? -3.013 8.677 6.845 1.00 92.19 97 MET A O 1
ATOM 740 N N . ASP A 1 98 ? -1.326 8.104 5.458 1.00 91.62 98 ASP A N 1
ATOM 741 C CA . ASP A 1 98 ? -0.323 8.833 6.213 1.00 91.62 98 ASP A CA 1
ATOM 742 C C . ASP A 1 98 ? -0.482 10.357 5.992 1.00 91.62 98 ASP A C 1
ATOM 744 O O . ASP A 1 98 ? -0.684 10.791 4.851 1.00 91.62 98 ASP A O 1
ATOM 748 N N . PRO A 1 99 ? -0.413 11.187 7.052 1.00 90.38 99 PRO A N 1
ATOM 749 C CA . PRO A 1 99 ? -0.555 12.639 6.933 1.00 90.38 99 PRO A CA 1
ATOM 750 C C . PRO A 1 99 ? 0.447 13.298 5.978 1.00 90.38 99 PRO A C 1
ATOM 752 O O . PRO A 1 99 ? 0.084 14.258 5.303 1.00 90.38 99 PRO A O 1
ATOM 755 N N . GLU A 1 100 ? 1.671 12.773 5.883 1.00 89.56 100 GLU A N 1
ATOM 756 C CA . GLU A 1 100 ? 2.702 13.284 4.972 1.00 89.56 100 GLU A CA 1
ATOM 757 C C . GLU A 1 100 ? 2.374 12.956 3.510 1.00 89.56 100 GLU A C 1
ATOM 759 O O . GLU A 1 100 ? 2.688 13.703 2.588 1.00 89.56 100 GLU A O 1
ATOM 764 N N . VAL A 1 101 ? 1.671 11.849 3.271 1.00 89.12 101 VAL A N 1
ATOM 765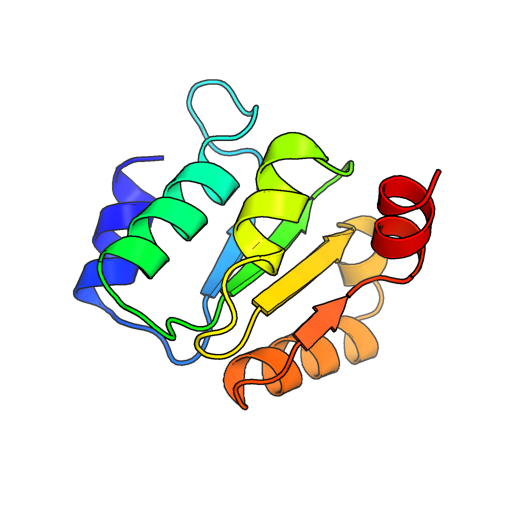 C CA . VAL A 1 101 ? 1.170 11.544 1.927 1.00 89.12 101 VAL A CA 1
ATOM 766 C C . VAL A 1 101 ? 0.102 12.560 1.530 1.00 89.12 101 VAL A C 1
ATOM 768 O O . VAL A 1 101 ? 0.092 13.033 0.398 1.00 89.12 101 VAL A O 1
ATOM 771 N N . ILE A 1 102 ? -0.784 12.928 2.460 1.00 90.19 102 ILE A N 1
ATOM 772 C CA . ILE A 1 102 ? -1.826 13.930 2.207 1.00 90.19 102 ILE A CA 1
ATOM 773 C C . ILE A 1 102 ? -1.207 15.298 1.912 1.00 90.19 102 ILE A C 1
ATOM 775 O O . ILE A 1 102 ? -1.612 15.934 0.940 1.00 90.19 102 ILE A O 1
ATOM 779 N N . SER A 1 103 ? -0.233 15.747 2.710 1.00 89.69 103 SER A N 1
ATOM 780 C CA . SER A 1 103 ? 0.424 17.042 2.491 1.00 89.69 103 SER A CA 1
ATOM 781 C C . SER A 1 103 ? 1.076 17.114 1.109 1.00 89.69 103 SER A C 1
ATOM 783 O O . SER A 1 103 ? 0.876 18.095 0.399 1.00 89.69 103 SER A O 1
ATOM 785 N N . GLN A 1 104 ? 1.760 16.052 0.675 1.00 87.25 104 GLN A N 1
ATOM 786 C CA . GLN A 1 104 ? 2.403 15.996 -0.642 1.00 87.25 104 GLN A CA 1
ATOM 787 C C . GLN A 1 104 ? 1.424 15.910 -1.819 1.00 87.25 104 GLN A C 1
ATOM 789 O O . GLN A 1 104 ? 1.783 16.285 -2.931 1.00 87.25 104 GLN A O 1
ATOM 794 N N . LEU A 1 105 ? 0.203 15.412 -1.607 1.00 85.56 105 LEU A N 1
ATOM 795 C CA . LEU A 1 105 ? -0.834 15.363 -2.645 1.00 85.56 105 LEU A CA 1
ATOM 796 C C . LEU A 1 105 ? -1.609 16.680 -2.798 1.00 85.56 105 LEU A C 1
ATOM 798 O O . LEU A 1 105 ? -2.276 16.864 -3.818 1.00 85.56 105 LEU A O 1
ATOM 802 N N . LEU A 1 106 ? -1.572 17.545 -1.781 1.00 84.94 106 LEU A N 1
ATOM 803 C CA . LEU A 1 106 ? -2.270 18.836 -1.748 1.00 84.94 106 LEU A CA 1
ATOM 804 C C . LEU A 1 106 ? -1.359 20.041 -2.026 1.00 84.94 106 LEU A C 1
ATOM 806 O O . LEU A 1 106 ? -1.880 21.142 -2.208 1.00 84.94 106 LEU A O 1
ATOM 810 N N . ALA A 1 107 ? -0.041 19.837 -2.013 1.00 77.00 107 ALA A N 1
ATOM 811 C CA . ALA A 1 107 ? 0.960 20.824 -2.415 1.00 77.00 107 ALA A CA 1
ATOM 812 C C . ALA A 1 107 ? 0.921 21.078 -3.931 1.00 77.00 107 ALA A C 1
ATOM 814 O O . ALA A 1 107 ? 1.115 22.253 -4.316 1.00 77.00 107 ALA A O 1
#

Organism: NCBI:txid1892852

pLDDT: mean 92.63, std 5.16, range [72.88, 98.12]

InterPro domains:
  IPR001789 Signal transduction response regulator, receiver domain [PS50110] (1-89)
  IPR011006 CheY-like superfamily [SSF52172] (4-104)
  IPR039420 Transcriptional regulatory protein WalR-like [PTHR43214] (4-106)
  IPR058245 NreC/VraR/RcsB-like, phosphoacceptor receiver domain [cd17535] (1-92)

Foldseek 3Di:
DVVLLVCCLPVLDLEEEWEQQDPDVGHGVGLVSVLVSCVNVPQRQYAYEYQDAPQVSVVSQVVRLGFFYEYYYPVCVVVVVLVVVQRVQSSVRHYHYDPVNVVVNVD

Secondary structure (DSSP, 8-state):
-HHHHHHHHHH--S-EEEES--TTTSSSHHHHHHHHHHHHSTT--EEEEESS--HHHHHHHHH--SS-EEEEEGGGGGSHHHHHHHHHHHHTT--EE-HHHHHHHH-